Protein AF-A0A3D4NM25-F1 (afdb_monomer)

Solvent-accessible surface area (backbone atoms only — not comparable to full-atom values): 3067 Å² total; per-residue (Å²): 110,53,66,34,80,88,30,35,69,69,33,45,51,52,49,51,71,31,60,65,42,82,38,70,76,63,80,93,42,63,70,55,44,75,43,78,81,70,4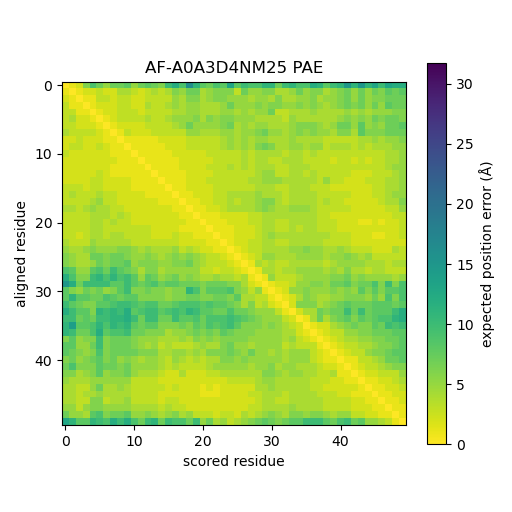2,30,74,75,34,48,77,47,77,48,70,136

Mean predicted aligned error: 4.3 Å

Secondary structure (DSSP, 8-state):
---STTS-HHHHHHHHT-SEEEEES----HHHHSSTTTSSTTPEEEEE--

pLDDT: mean 83.87, std 6.56, range [68.62, 92.12]

Foldseek 3Di:
DDAFPPDDPVVQVCQLPEQEAEAEQDDPDCRGQVDPCRGNVNHDYDHHHD

Structure (mmCIF, N/CA/C/O backbone):
data_AF-A0A3D4NM25-F1
#
_entry.id   AF-A0A3D4NM25-F1
#
loop_
_atom_site.group_PDB
_atom_site.id
_atom_site.type_symbol
_atom_site.label_atom_id
_atom_site.label_alt_id
_atom_site.label_comp_id
_atom_site.label_asym_id
_atom_site.label_entity_id
_atom_site.label_seq_id
_atom_site.pdbx_PDB_ins_code
_atom_site.Cartn_x
_atom_site.Cartn_y
_atom_site.Cartn_z
_atom_site.occupancy
_atom_site.B_iso_or_equiv
_atom_site.auth_seq_id
_atom_site.auth_comp_id
_atom_site.auth_asym_id
_atom_site.auth_atom_id
_atom_site.pdbx_PDB_model_num
ATOM 1 N N . GLY A 1 1 ? 0.368 0.244 -12.934 1.00 81.88 1 GLY A N 1
ATOM 2 C CA . GLY A 1 1 ? 1.827 0.435 -12.805 1.00 81.88 1 GLY A CA 1
ATOM 3 C C . GLY A 1 1 ? 2.267 0.038 -11.410 1.00 81.88 1 GLY A C 1
ATOM 4 O O . GLY A 1 1 ? 1.407 -0.298 -10.607 1.00 81.88 1 GLY A O 1
ATOM 5 N N . MET A 1 2 ? 3.571 0.048 -11.127 1.00 83.81 2 MET A N 1
ATOM 6 C CA . MET A 1 2 ? 4.109 -0.281 -9.796 1.00 83.81 2 MET A CA 1
ATOM 7 C C . MET 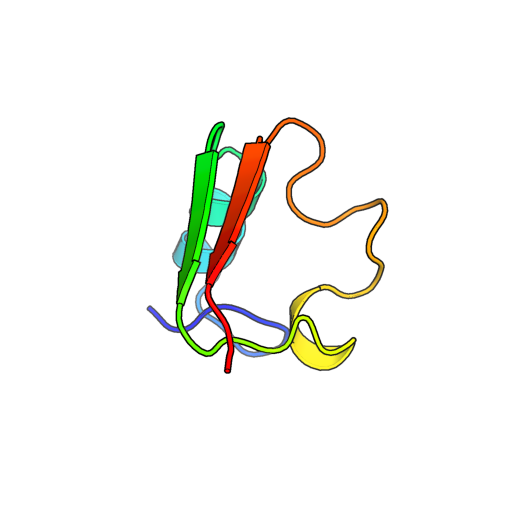A 1 2 ? 3.770 0.829 -8.789 1.00 83.81 2 MET A C 1
ATO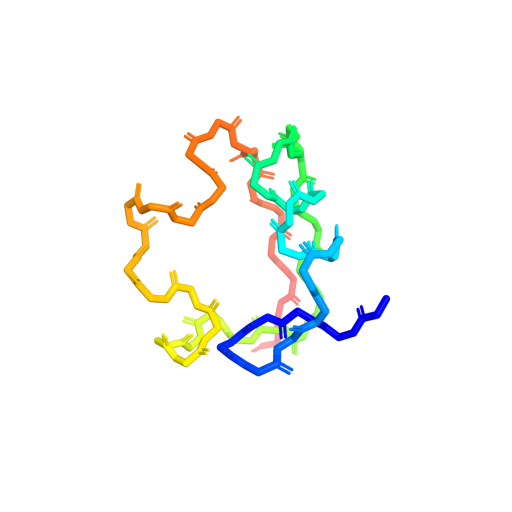M 9 O O . MET A 1 2 ? 3.757 1.992 -9.185 1.00 83.81 2 MET A O 1
ATOM 13 N N . LEU A 1 3 ? 3.490 0.495 -7.526 1.00 84.31 3 LEU A N 1
ATOM 14 C CA . LEU A 1 3 ? 3.291 1.478 -6.450 1.00 84.31 3 LEU A CA 1
ATOM 15 C C . LEU A 1 3 ? 4.590 1.726 -5.663 1.00 84.31 3 LEU A C 1
ATOM 17 O O . LEU A 1 3 ? 5.486 0.884 -5.677 1.00 84.31 3 LEU A O 1
ATOM 21 N N . GLY A 1 4 ? 4.681 2.857 -4.961 1.00 83.25 4 GLY A N 1
ATOM 22 C CA . GLY A 1 4 ? 5.802 3.193 -4.072 1.00 83.25 4 GLY A CA 1
ATOM 23 C C . GLY A 1 4 ? 6.622 4.400 -4.533 1.00 83.25 4 GLY A C 1
ATOM 24 O O . GLY A 1 4 ? 6.221 5.129 -5.443 1.00 83.25 4 GLY A O 1
ATOM 25 N N . MET A 1 5 ? 7.781 4.620 -3.903 1.00 82.62 5 MET A N 1
ATOM 26 C CA . MET A 1 5 ? 8.603 5.833 -4.075 1.00 82.62 5 MET A CA 1
ATOM 27 C C . MET A 1 5 ? 9.077 6.092 -5.518 1.00 82.62 5 MET A C 1
ATOM 29 O O . MET A 1 5 ? 9.202 7.245 -5.921 1.00 82.62 5 MET A O 1
ATOM 33 N N . HIS A 1 6 ? 9.274 5.037 -6.314 1.00 86.12 6 HIS A N 1
ATOM 34 C CA . HIS A 1 6 ? 9.558 5.117 -7.758 1.00 86.12 6 HIS A CA 1
ATOM 35 C C . HIS A 1 6 ? 8.442 4.496 -8.615 1.00 86.12 6 HIS A C 1
ATOM 37 O O . HIS A 1 6 ? 8.652 4.119 -9.767 1.00 86.12 6 HIS A O 1
ATOM 43 N N . GLY A 1 7 ? 7.254 4.352 -8.030 1.00 82.56 7 GLY A N 1
ATOM 44 C CA . GLY A 1 7 ? 6.077 3.823 -8.693 1.00 82.56 7 GLY A CA 1
ATOM 45 C C . GLY A 1 7 ? 5.468 4.797 -9.702 1.00 82.56 7 GLY A C 1
ATOM 46 O O . GLY A 1 7 ? 5.804 5.977 -9.779 1.00 82.56 7 GLY A O 1
ATOM 47 N N . SER A 1 8 ? 4.518 4.299 -10.484 1.00 90.56 8 SER A N 1
ATOM 48 C CA . SER A 1 8 ? 3.731 5.113 -11.402 1.00 90.56 8 SER A CA 1
ATOM 49 C C . SER A 1 8 ? 2.846 6.091 -10.628 1.00 90.56 8 SER A C 1
ATOM 51 O O . SER A 1 8 ? 2.125 5.689 -9.715 1.00 90.56 8 SER A O 1
ATOM 53 N N . TYR A 1 9 ? 2.816 7.354 -11.062 1.00 87.06 9 TYR A N 1
ATOM 54 C CA . TYR A 1 9 ? 1.974 8.394 -10.458 1.00 87.06 9 TYR A CA 1
ATOM 55 C C . TYR A 1 9 ? 0.502 7.968 -10.348 1.00 87.06 9 TYR A C 1
ATOM 57 O O . TYR A 1 9 ? -0.116 8.104 -9.298 1.00 87.06 9 TYR A O 1
ATOM 65 N N . THR A 1 10 ? -0.034 7.362 -11.407 1.00 88.19 10 THR A N 1
ATOM 66 C CA . THR A 1 10 ? -1.417 6.871 -11.448 1.00 88.19 10 THR A CA 1
ATOM 67 C C . THR A 1 10 ? -1.686 5.743 -10.452 1.00 88.19 10 THR A C 1
ATOM 69 O O . THR A 1 10 ? -2.779 5.682 -9.901 1.00 88.19 10 THR A O 1
ATOM 72 N N . ALA A 1 11 ? -0.702 4.878 -10.178 1.00 87.88 11 ALA A N 1
ATOM 73 C CA . ALA A 1 11 ? -0.839 3.806 -9.193 1.00 87.88 11 ALA A CA 1
ATOM 74 C C . ALA A 1 11 ? -0.877 4.372 -7.767 1.00 87.88 11 ALA A C 1
ATOM 76 O O . ALA A 1 11 ? -1.744 3.998 -6.982 1.00 87.88 11 ALA A O 1
ATOM 77 N N . ASN A 1 12 ? 0.002 5.330 -7.460 1.00 87.56 12 ASN A N 1
ATO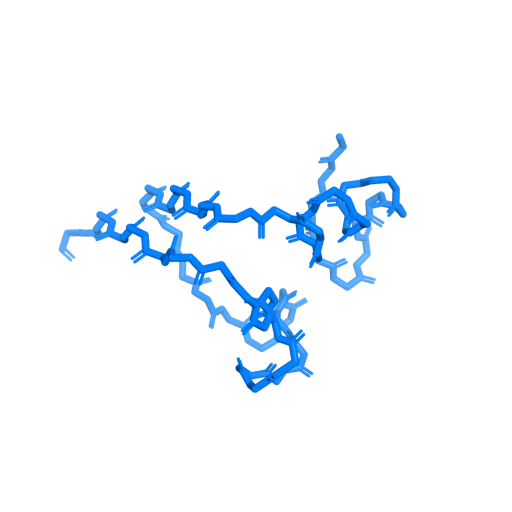M 78 C CA . ASN A 1 12 ? 0.020 6.001 -6.160 1.00 87.56 12 ASN A CA 1
ATOM 79 C C . ASN A 1 12 ? -1.246 6.846 -5.934 1.00 87.56 12 ASN A C 1
ATOM 81 O O . ASN A 1 12 ? -1.793 6.846 -4.834 1.00 87.56 12 ASN A O 1
ATOM 85 N N . LEU A 1 13 ? -1.753 7.515 -6.974 1.00 88.31 13 LEU A N 1
ATOM 86 C CA . LEU A 1 13 ? -2.995 8.283 -6.891 1.00 88.31 13 LEU A CA 1
ATOM 87 C C . LEU A 1 13 ? -4.212 7.373 -6.667 1.00 88.31 13 LEU A C 1
ATOM 89 O O . LEU A 1 13 ? -5.037 7.659 -5.803 1.00 88.31 13 LEU A O 1
ATOM 9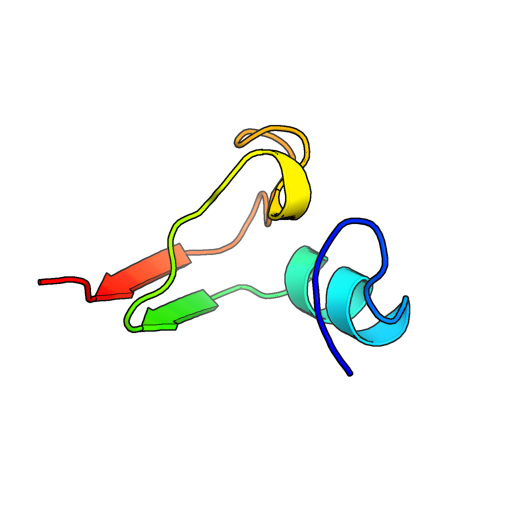3 N N . ALA A 1 14 ? -4.299 6.256 -7.395 1.00 88.44 14 ALA A N 1
ATOM 94 C CA . ALA A 1 14 ? -5.364 5.274 -7.205 1.00 88.44 14 ALA A CA 1
ATOM 95 C C . ALA A 1 14 ? -5.355 4.695 -5.781 1.00 88.44 14 ALA A C 1
ATOM 97 O O . ALA A 1 14 ? -6.403 4.598 -5.154 1.00 88.44 14 ALA A O 1
ATOM 98 N N . MET A 1 15 ? -4.170 4.382 -5.250 1.00 87.44 15 MET A N 1
ATOM 99 C CA . MET A 1 15 ? -3.989 3.916 -3.872 1.00 87.44 15 MET A CA 1
ATOM 100 C C . MET A 1 15 ? -4.439 4.959 -2.843 1.00 87.44 15 MET A C 1
ATOM 102 O O . MET A 1 15 ? -5.166 4.631 -1.913 1.00 87.44 15 MET A O 1
ATOM 106 N N . HIS A 1 16 ? -4.063 6.225 -3.030 1.00 88.06 16 HIS A N 1
ATOM 107 C CA . HIS A 1 16 ? -4.409 7.300 -2.099 1.00 88.06 16 HIS A CA 1
ATOM 108 C C . HIS A 1 16 ? -5.926 7.541 -1.986 1.00 88.06 16 HIS A C 1
ATOM 110 O O . HIS A 1 16 ? -6.412 7.918 -0.920 1.00 88.06 16 HIS A O 1
ATOM 116 N N . HIS A 1 17 ? -6.673 7.328 -3.073 1.00 88.94 17 HIS A N 1
ATOM 117 C CA . HIS A 1 17 ? -8.129 7.505 -3.119 1.00 88.94 17 HIS A CA 1
ATOM 118 C C . HIS A 1 17 ? -8.928 6.212 -2.927 1.00 88.94 17 HIS A C 1
ATOM 120 O O . HIS A 1 17 ? -10.157 6.256 -2.962 1.00 88.94 17 HIS A O 1
ATOM 126 N N . ALA A 1 18 ? -8.260 5.077 -2.731 1.00 88.38 18 ALA A N 1
ATOM 127 C CA . ALA A 1 18 ? -8.936 3.820 -2.472 1.00 88.38 18 ALA A CA 1
ATOM 128 C C . ALA A 1 18 ? -9.602 3.828 -1.087 1.00 88.38 18 ALA A C 1
ATOM 130 O O . ALA A 1 18 ? -9.100 4.413 -0.128 1.00 88.38 18 ALA A O 1
ATOM 131 N N . ASP A 1 19 ? -10.740 3.152 -0.992 1.00 90.38 19 ASP A N 1
ATOM 132 C CA . ASP A 1 19 ? -11.503 2.919 0.235 1.00 90.38 19 ASP A CA 1
ATOM 133 C C . ASP A 1 19 ? -11.184 1.555 0.868 1.00 90.38 19 ASP A C 1
ATOM 135 O O . ASP A 1 19 ? -11.393 1.360 2.067 1.00 90.38 19 ASP A O 1
ATOM 139 N N . VAL A 1 20 ? -10.635 0.620 0.088 1.00 90.06 20 VAL A N 1
ATOM 140 C CA . VAL A 1 20 ? -10.174 -0.693 0.545 1.00 90.06 20 VAL A CA 1
ATOM 141 C C . VAL A 1 20 ? -8.831 -1.041 -0.096 1.00 90.06 20 VAL A C 1
ATOM 143 O O . VAL A 1 20 ? -8.684 -1.005 -1.317 1.00 90.06 20 VAL A O 1
ATOM 146 N N . ILE A 1 21 ? -7.855 -1.429 0.729 1.00 90.19 21 ILE A N 1
ATOM 147 C CA . ILE A 1 21 ? -6.571 -1.983 0.288 1.00 90.19 21 ILE A CA 1
ATOM 148 C C . ILE A 1 21 ? -6.533 -3.467 0.621 1.00 90.19 21 ILE A C 1
ATOM 150 O O . ILE A 1 21 ? -6.605 -3.835 1.789 1.00 90.19 21 ILE A O 1
ATOM 154 N N . LEU A 1 22 ? -6.355 -4.313 -0.390 1.00 90.81 22 LEU A N 1
ATOM 155 C CA . LEU A 1 22 ? -6.080 -5.734 -0.201 1.00 90.81 22 LEU A CA 1
ATOM 156 C C . LEU A 1 22 ? -4.583 -5.990 -0.403 1.00 90.81 22 LEU A C 1
ATOM 158 O O . LEU A 1 22 ? -4.086 -5.967 -1.527 1.00 90.81 22 LEU A O 1
ATOM 162 N N . ALA A 1 23 ? -3.870 -6.221 0.693 1.00 90.44 23 ALA A N 1
ATOM 163 C CA . ALA A 1 23 ? -2.452 -6.540 0.709 1.00 90.44 23 ALA A CA 1
ATOM 164 C C . ALA A 1 23 ? -2.267 -8.041 0.948 1.00 90.44 23 ALA A C 1
ATOM 166 O O . ALA A 1 23 ? -2.623 -8.551 2.006 1.00 90.44 23 ALA A O 1
ATOM 167 N N . VAL A 1 24 ? -1.708 -8.751 -0.032 1.00 91.12 24 VAL A N 1
ATOM 168 C CA . VAL A 1 24 ? -1.440 -10.194 0.051 1.00 91.12 24 VAL A CA 1
ATOM 169 C C . VAL A 1 24 ? 0.062 -10.415 -0.103 1.00 91.12 24 VAL A C 1
ATOM 171 O O . VAL A 1 24 ? 0.621 -10.056 -1.138 1.00 91.12 24 VAL A O 1
ATOM 174 N N . GLY A 1 25 ? 0.713 -10.961 0.928 1.00 88.50 25 GLY A N 1
ATOM 175 C CA . GLY A 1 25 ? 2.161 -11.196 0.976 1.00 88.50 25 GLY A CA 1
ATOM 176 C C . GLY A 1 25 ? 2.999 -9.919 0.855 1.00 88.50 25 GLY A C 1
ATOM 177 O O . GLY A 1 25 ? 4.098 -9.947 0.301 1.00 88.50 25 GLY A O 1
ATOM 178 N N . ALA A 1 26 ? 2.460 -8.781 1.298 1.00 85.56 26 ALA A N 1
ATOM 179 C CA . ALA A 1 26 ? 3.066 -7.470 1.106 1.00 85.56 26 ALA A CA 1
ATOM 180 C C . ALA A 1 26 ? 3.468 -6.855 2.444 1.00 85.56 26 ALA A C 1
ATOM 182 O O . ALA A 1 26 ? 2.638 -6.634 3.314 1.00 85.56 26 ALA A O 1
ATOM 183 N N . ARG A 1 27 ? 4.741 -6.484 2.580 1.00 83.44 27 ARG A N 1
ATOM 184 C CA . ARG A 1 27 ? 5.218 -5.757 3.759 1.00 83.44 27 ARG A CA 1
ATOM 185 C C . ARG A 1 27 ? 5.135 -4.260 3.497 1.00 83.44 27 ARG A C 1
ATOM 187 O O . ARG A 1 27 ? 5.724 -3.767 2.536 1.00 83.44 27 ARG A O 1
ATOM 194 N N . PHE A 1 28 ? 4.403 -3.548 4.350 1.00 81.06 28 PHE A N 1
ATOM 195 C CA . PHE A 1 28 ? 4.277 -2.091 4.311 1.00 81.06 28 PHE A CA 1
ATOM 196 C C . PHE A 1 28 ? 5.575 -1.423 4.790 1.00 81.06 28 PHE A C 1
ATOM 198 O O . PHE A 1 28 ? 5.652 -0.892 5.892 1.00 81.06 28 PHE A O 1
ATOM 205 N N . ASP A 1 29 ? 6.610 -1.511 3.960 1.00 80.50 29 ASP A N 1
ATOM 206 C CA . ASP A 1 29 ? 7.926 -0.924 4.202 1.00 80.50 29 ASP A CA 1
ATOM 207 C C . ASP A 1 29 ? 7.925 0.582 3.914 1.00 80.50 29 ASP A C 1
ATOM 209 O O . ASP A 1 29 ? 7.252 1.048 2.990 1.00 80.50 29 ASP A O 1
ATOM 213 N N . ASP A 1 30 ? 8.727 1.349 4.655 1.00 71.12 30 ASP A N 1
ATOM 214 C CA . ASP A 1 30 ? 8.793 2.813 4.556 1.00 71.12 30 ASP A CA 1
ATOM 215 C C . ASP A 1 30 ? 9.059 3.327 3.131 1.00 71.12 30 ASP A C 1
ATOM 217 O O . ASP A 1 30 ? 8.588 4.406 2.761 1.00 71.12 30 ASP A O 1
ATOM 221 N N . ARG A 1 31 ? 9.731 2.538 2.282 1.00 71.38 31 ARG A N 1
ATOM 222 C CA . ARG A 1 31 ? 9.974 2.865 0.863 1.00 71.38 31 ARG A CA 1
ATOM 223 C C . ARG A 1 31 ? 8.711 2.872 -0.002 1.00 71.38 31 ARG A C 1
ATOM 225 O O . ARG A 1 31 ? 8.723 3.400 -1.115 1.00 71.38 31 ARG A O 1
ATOM 232 N N . VAL A 1 32 ? 7.629 2.273 0.479 1.00 70.25 32 VAL A N 1
ATOM 233 C CA . VAL A 1 32 ? 6.346 2.175 -0.222 1.00 70.25 32 VAL A CA 1
ATOM 234 C C . VAL A 1 32 ? 5.345 3.180 0.340 1.00 70.25 32 VAL A C 1
ATOM 236 O O . VAL A 1 32 ? 4.667 3.857 -0.429 1.00 70.25 32 VAL A O 1
ATOM 239 N N . ILE A 1 33 ? 5.283 3.305 1.667 1.00 77.19 33 ILE A N 1
ATOM 240 C CA . ILE A 1 33 ? 4.244 4.078 2.362 1.00 77.19 33 ILE A CA 1
ATOM 241 C C . ILE A 1 33 ? 4.662 5.504 2.748 1.00 77.19 33 ILE A C 1
ATOM 243 O O . ILE A 1 33 ? 3.790 6.358 2.890 1.00 77.19 33 ILE A O 1
ATOM 247 N N . ASN A 1 34 ? 5.964 5.792 2.882 1.00 68.62 34 ASN A N 1
ATOM 248 C CA . ASN A 1 34 ? 6.504 7.115 3.241 1.00 68.62 34 ASN A CA 1
ATOM 249 C C . ASN A 1 34 ? 5.803 7.757 4.469 1.00 68.62 34 ASN A C 1
ATOM 251 O O . ASN A 1 34 ? 5.546 8.966 4.513 1.00 68.62 34 ASN A O 1
ATOM 255 N N . GLY A 1 35 ? 5.462 6.910 5.452 1.00 71.19 35 GLY A N 1
ATOM 256 C CA . GLY A 1 35 ? 4.718 7.240 6.670 1.00 71.19 35 GLY A CA 1
ATOM 257 C C . GLY A 1 35 ? 3.313 6.625 6.721 1.00 71.19 35 GLY A C 1
ATOM 258 O O . GLY A 1 35 ? 2.424 7.000 5.958 1.00 71.19 35 GLY A O 1
ATOM 259 N N . ALA A 1 36 ? 3.080 5.736 7.693 1.00 69.56 36 ALA A N 1
ATOM 260 C CA . ALA A 1 36 ? 1.818 5.001 7.851 1.00 69.56 36 ALA A CA 1
ATOM 261 C C . ALA A 1 36 ? 0.573 5.897 8.003 1.00 69.56 36 ALA A C 1
ATOM 263 O O . ALA A 1 36 ? -0.510 5.517 7.578 1.00 69.56 36 ALA A O 1
ATOM 264 N N . SER A 1 37 ? 0.716 7.105 8.559 1.00 73.25 37 SER A N 1
ATOM 265 C CA . SER A 1 37 ? -0.399 8.050 8.730 1.00 73.25 37 SER A CA 1
ATOM 266 C C . SER A 1 37 ? -0.849 8.730 7.436 1.00 73.25 37 SER A C 1
ATOM 268 O O . SER A 1 37 ? -1.956 9.258 7.375 1.00 73.25 37 SER A O 1
ATOM 270 N N . LYS A 1 38 ? 0.006 8.751 6.408 1.00 75.44 38 LYS A N 1
ATOM 271 C CA . LYS A 1 38 ? -0.283 9.371 5.106 1.00 75.44 38 LYS A CA 1
ATOM 272 C C . LYS A 1 38 ? -0.668 8.346 4.048 1.00 75.44 38 LYS A C 1
ATOM 274 O O . LYS A 1 38 ? -1.183 8.716 2.995 1.00 75.44 38 LYS A O 1
ATOM 279 N N . PHE A 1 39 ? -0.404 7.072 4.308 1.00 77.50 39 PHE A N 1
ATOM 280 C CA . PHE A 1 39 ? -0.695 6.013 3.368 1.00 77.50 39 PHE A CA 1
ATOM 281 C C . PHE A 1 39 ? -2.167 5.610 3.446 1.00 77.50 39 PHE A C 1
ATOM 283 O O . PHE A 1 39 ? -2.602 5.025 4.432 1.00 77.50 39 PHE A O 1
ATOM 290 N N . CYS A 1 40 ? -2.912 5.909 2.379 1.00 79.75 40 CYS A N 1
ATOM 2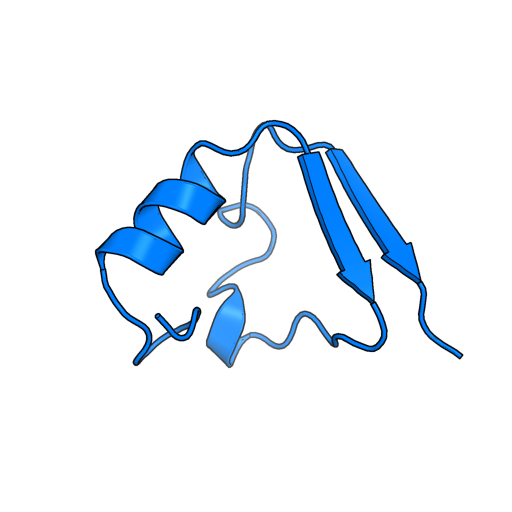91 C CA . CYS A 1 40 ? -4.318 5.531 2.206 1.00 79.75 40 CYS A CA 1
ATOM 292 C C . CYS A 1 40 ? -5.199 5.931 3.416 1.00 79.75 40 CYS A C 1
ATOM 294 O O . CYS A 1 40 ? -5.790 5.066 4.061 1.00 79.75 40 CYS A O 1
ATOM 296 N N . PRO A 1 41 ? -5.307 7.237 3.740 1.00 79.62 41 PRO A N 1
ATOM 297 C CA . PRO A 1 41 ? -5.825 7.725 5.027 1.00 79.62 41 PRO A CA 1
ATOM 298 C C . PRO A 1 41 ? -7.281 7.340 5.326 1.00 79.62 41 PRO A C 1
ATOM 300 O O . PRO A 1 41 ? -7.681 7.311 6.486 1.00 79.62 41 PRO A O 1
ATOM 303 N N . ASN A 1 42 ? -8.069 7.042 4.291 1.00 84.69 42 ASN A N 1
ATOM 304 C CA . ASN A 1 42 ? -9.479 6.667 4.413 1.00 84.69 42 ASN A CA 1
ATOM 305 C C . ASN A 1 42 ? -9.733 5.184 4.099 1.00 84.69 42 ASN A C 1
ATOM 307 O O . ASN A 1 42 ? -10.888 4.758 4.077 1.00 84.69 42 ASN A O 1
ATOM 311 N N . ALA A 1 43 ? -8.685 4.405 3.821 1.00 87.44 43 ALA A N 1
ATOM 312 C CA . ALA A 1 43 ? -8.836 3.048 3.324 1.00 87.44 43 ALA A CA 1
ATOM 313 C C . ALA A 1 43 ? -8.888 2.016 4.454 1.00 87.44 43 ALA A C 1
ATOM 315 O O . ALA A 1 43 ? -8.113 2.058 5.409 1.00 87.44 43 ALA A O 1
ATOM 316 N N . LYS A 1 44 ? -9.753 1.014 4.306 1.00 88.38 44 LYS A N 1
ATOM 317 C CA . LYS A 1 44 ? -9.716 -0.207 5.114 1.00 88.38 44 LYS A CA 1
ATOM 318 C C . LYS A 1 44 ? -8.644 -1.139 4.563 1.00 88.38 44 LYS A C 1
ATOM 320 O O . LYS A 1 44 ? -8.725 -1.554 3.411 1.00 88.38 44 LYS A O 1
ATOM 325 N N . ILE A 1 45 ? -7.659 -1.492 5.380 1.00 88.44 45 ILE A N 1
ATOM 326 C CA . ILE A 1 45 ? -6.563 -2.375 4.968 1.00 88.44 45 ILE A CA 1
ATOM 327 C C . ILE A 1 45 ? -6.889 -3.814 5.381 1.00 88.44 45 ILE A C 1
ATOM 329 O O . ILE A 1 45 ? -7.034 -4.112 6.564 1.00 88.44 45 ILE A O 1
ATOM 333 N N . ILE A 1 46 ? -6.988 -4.707 4.399 1.00 90.62 46 ILE A N 1
ATOM 334 C CA . ILE A 1 46 ? -7.066 -6.158 4.575 1.00 90.62 46 ILE A CA 1
ATOM 335 C C . ILE A 1 46 ? -5.684 -6.708 4.245 1.00 90.62 46 ILE A C 1
ATOM 337 O O . ILE A 1 46 ? -5.263 -6.669 3.090 1.00 90.62 46 ILE A O 1
ATOM 341 N N . HIS A 1 47 ? -4.975 -7.196 5.258 1.00 92.12 47 HIS A N 1
ATOM 342 C 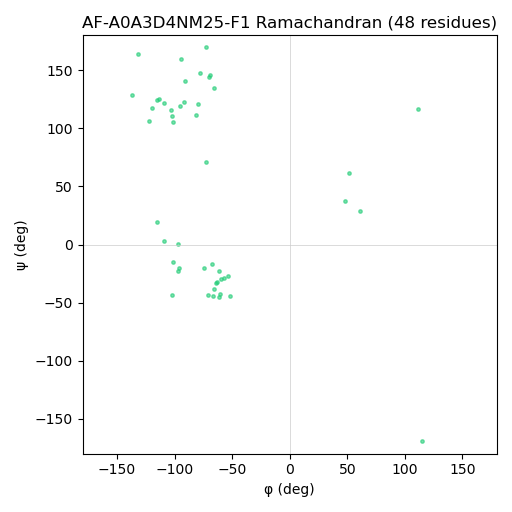CA . HIS A 1 47 ? -3.617 -7.704 5.114 1.00 92.12 47 HIS A CA 1
ATOM 343 C C . HIS A 1 47 ? -3.577 -9.212 5.370 1.00 92.12 47 HIS A C 1
ATOM 345 O O . HIS A 1 47 ? -4.028 -9.675 6.416 1.00 92.12 47 HIS A O 1
ATOM 351 N N . ILE A 1 48 ? -3.054 -9.962 4.404 1.00 89.12 48 ILE A N 1
ATOM 352 C CA . ILE A 1 48 ? -2.888 -11.413 4.452 1.00 89.12 48 ILE A CA 1
ATOM 353 C C . ILE A 1 48 ? -1.401 -11.704 4.243 1.00 89.12 48 ILE A C 1
ATOM 355 O O . ILE A 1 48 ? -0.900 -11.574 3.128 1.00 89.12 48 ILE A O 1
ATOM 359 N N . ASP A 1 49 ? -0.711 -12.086 5.311 1.00 86.88 49 ASP A N 1
ATOM 360 C CA . ASP A 1 49 ? 0.699 -12.499 5.320 1.00 86.88 49 ASP A CA 1
ATOM 361 C C . ASP A 1 49 ? 0.825 -13.820 6.103 1.00 86.8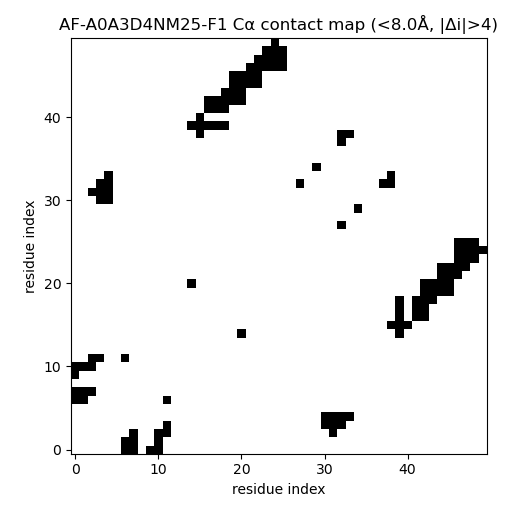8 49 ASP A C 1
ATOM 363 O O . ASP A 1 49 ? -0.127 -14.204 6.794 1.00 86.88 49 ASP A O 1
ATOM 367 N N . ILE A 1 50 ? 1.948 -14.533 5.959 1.00 83.44 50 ILE A N 1
ATOM 368 C CA . ILE A 1 50 ? 2.227 -15.805 6.664 1.00 83.44 50 ILE A CA 1
ATOM 369 C C . ILE A 1 50 ? 2.926 -15.597 8.010 1.00 83.44 50 ILE A C 1
ATOM 371 O O . ILE A 1 50 ? 3.814 -14.718 8.096 1.00 83.44 50 ILE A O 1
#

Sequence (50 aa):
GMLGMHGSYTANLAMH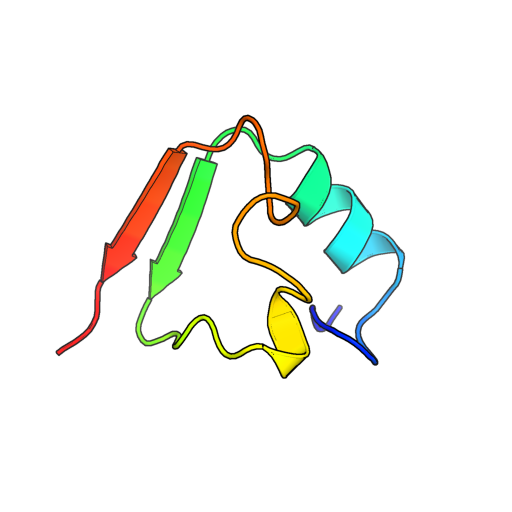HADVILAVGARFDDRVINGASKFCPNAKIIHIDI

Radius of gyration: 10.33 Å; Cα contacts (8 Å, |Δi|>4): 65; chains: 1; bounding box: 22×25×22 Å

Nearest PDB structures (foldseek):
  6lpi-assembly1_A  TM=9.587E-01  e=5.829E-04  Escherichia coli K-12
  6lpi-assembly3_C  TM=9.615E-01  e=1.940E-03  Escherichia coli K-12
  7stq-assembly1_A  TM=9.861E-01  e=6.016E-03  Arabidopsis thaliana
  8et5-assembly1_A  TM=9.846E-01  e=7.439E-03  Arabidopsis thaliana
  7u25-assembly1_A-2  TM=9.873E-01  e=1.310E-02  Arabidopsis thaliana